Protein AF-A0A960DPL0-F1 (afdb_monomer_lite)

Radius of gyration: 37.32 Å; chains: 1; bounding box: 49×64×107 Å

Foldseek 3Di:
DPDVVVVVVVVVVVVVVVVVVVVVVVVVVVVVVVVCVVPPPVPPPPPPPPPDDDDFDKDWDWDADPVRFTDWIKMWGHDPPVPPDDDIDIDTDPQQQFLCVCVVPDGDGLRNQCVVPNPVSSVNSVVSSVD

pLDDT: mean 84.56, std 13.81, range [49.53, 97.81]

Structure (mmCIF, N/CA/C/O backbone):
data_AF-A0A960DPL0-F1
#
_entry.id   AF-A0A960DPL0-F1
#
loop_
_atom_site.group_PDB
_atom_site.id
_atom_site.type_symbol
_atom_site.label_atom_id
_atom_site.label_alt_id
_atom_site.label_comp_id
_atom_site.label_asym_id
_atom_site.label_entity_id
_atom_site.label_seq_id
_atom_site.pdbx_PDB_ins_code
_atom_site.Cartn_x
_atom_site.Cartn_y
_atom_site.Cartn_z
_atom_site.occupancy
_atom_site.B_iso_or_equiv
_atom_site.auth_seq_id
_atom_site.auth_comp_id
_atom_site.auth_asym_id
_atom_site.auth_atom_id
_atom_site.pdbx_PDB_model_num
ATOM 1 N N . MET A 1 1 ? 31.831 41.879 -81.324 1.00 49.53 1 MET A N 1
ATOM 2 C CA . MET A 1 1 ? 31.033 41.740 -80.081 1.00 49.53 1 MET A CA 1
ATOM 3 C C . MET A 1 1 ? 30.894 40.258 -79.710 1.00 49.53 1 MET A C 1
ATOM 5 O O . MET A 1 1 ? 29.892 39.669 -80.073 1.00 49.53 1 MET A O 1
ATOM 9 N N . THR A 1 2 ? 31.869 39.598 -79.063 1.00 55.31 2 THR A N 1
ATOM 10 C CA . THR A 1 2 ? 31.775 38.115 -78.913 1.00 55.31 2 THR A CA 1
ATOM 11 C C . THR A 1 2 ? 32.452 37.469 -77.694 1.00 55.31 2 THR A C 1
ATOM 13 O O . THR A 1 2 ? 32.285 36.269 -77.491 1.00 55.31 2 THR A O 1
ATOM 16 N N . VAL A 1 3 ? 33.147 38.204 -76.817 1.00 56.88 3 VAL A N 1
ATOM 17 C CA . VAL A 1 3 ? 33.839 37.580 -75.660 1.00 56.88 3 VAL A CA 1
ATOM 18 C C . VAL A 1 3 ? 32.949 37.498 -74.406 1.00 56.88 3 VAL A C 1
ATOM 20 O O . VAL A 1 3 ? 32.953 36.493 -73.695 1.00 56.88 3 VAL A O 1
ATOM 23 N N . LEU A 1 4 ? 32.110 38.511 -74.165 1.00 60.22 4 LEU A N 1
ATOM 24 C CA . LEU A 1 4 ? 31.276 38.614 -72.957 1.00 60.22 4 LEU A CA 1
ATOM 25 C C . LEU A 1 4 ? 30.109 37.607 -72.930 1.00 60.22 4 LEU A C 1
ATOM 27 O O . LEU A 1 4 ? 29.833 37.013 -71.888 1.00 60.22 4 LEU A O 1
ATOM 31 N N . ALA A 1 5 ? 29.453 37.359 -74.069 1.00 62.88 5 ALA A N 1
ATOM 32 C CA . ALA A 1 5 ? 28.344 36.402 -74.162 1.00 62.88 5 ALA A CA 1
ATOM 33 C C . ALA A 1 5 ? 28.810 34.952 -73.937 1.00 62.88 5 ALA A C 1
ATOM 35 O O . ALA A 1 5 ? 28.181 34.201 -73.192 1.00 62.88 5 ALA A O 1
ATOM 36 N N . ARG A 1 6 ? 29.972 34.571 -74.490 1.00 67.94 6 ARG A N 1
ATOM 37 C CA . ARG A 1 6 ? 30.532 33.217 -74.345 1.00 67.94 6 ARG A CA 1
ATOM 38 C C . ARG A 1 6 ? 30.891 32.882 -72.894 1.00 67.94 6 ARG A C 1
ATOM 40 O O . ARG A 1 6 ? 30.614 31.775 -72.434 1.00 67.94 6 ARG A O 1
ATOM 47 N N . ASN A 1 7 ? 31.441 33.847 -72.154 1.00 70.38 7 ASN A N 1
ATOM 48 C CA . ASN A 1 7 ? 31.728 33.673 -70.727 1.00 70.38 7 ASN A CA 1
ATOM 49 C C . ASN A 1 7 ? 30.455 33.570 -69.875 1.00 70.38 7 ASN A C 1
ATOM 51 O O . ASN A 1 7 ? 30.441 32.806 -68.910 1.00 70.38 7 ASN A O 1
ATOM 55 N N . ARG A 1 8 ? 29.374 34.274 -70.241 1.00 74.69 8 ARG A N 1
ATOM 56 C CA . ARG A 1 8 ? 28.073 34.144 -69.565 1.00 74.69 8 ARG A CA 1
ATOM 57 C C . ARG A 1 8 ? 27.475 32.752 -69.754 1.00 74.69 8 ARG A C 1
ATOM 59 O O . ARG A 1 8 ? 27.141 32.123 -68.759 1.00 74.69 8 ARG A O 1
ATOM 66 N N . HIS A 1 9 ? 27.437 32.231 -70.981 1.00 76.69 9 HIS A N 1
ATOM 67 C CA . HIS A 1 9 ? 26.910 30.884 -71.241 1.00 76.69 9 HIS A CA 1
ATOM 68 C C . HIS A 1 9 ? 27.702 29.785 -70.523 1.00 76.69 9 HIS A C 1
ATOM 70 O O . HIS A 1 9 ? 27.099 28.878 -69.954 1.00 76.69 9 HIS A O 1
ATOM 76 N N . ARG A 1 10 ? 29.039 29.894 -70.463 1.00 80.25 10 ARG A N 1
ATOM 77 C CA . ARG A 1 10 ? 29.865 28.972 -69.663 1.00 80.25 10 ARG A CA 1
ATOM 78 C C . ARG A 1 10 ? 29.528 29.036 -68.175 1.00 80.25 10 ARG A C 1
ATOM 80 O O . ARG A 1 10 ? 29.359 27.993 -67.556 1.00 80.25 10 ARG A O 1
ATOM 87 N N . ARG A 1 11 ? 29.397 30.237 -67.604 1.00 83.94 11 ARG A N 1
ATOM 88 C CA . ARG A 1 11 ? 29.036 30.404 -66.186 1.00 83.94 11 ARG A CA 1
ATOM 89 C C . ARG A 1 11 ? 27.641 29.853 -65.882 1.00 83.94 11 ARG A C 1
ATOM 91 O O . ARG A 1 11 ? 27.482 29.162 -64.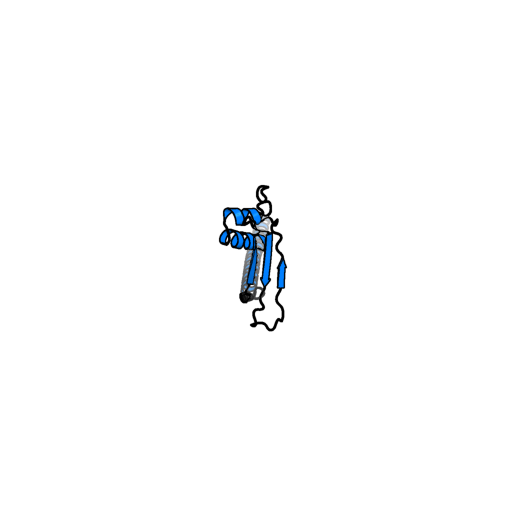884 1.00 83.94 11 ARG A O 1
ATOM 98 N N . THR A 1 12 ? 26.660 30.080 -66.754 1.00 87.06 12 THR A N 1
ATOM 99 C CA . THR A 1 12 ? 25.308 29.517 -66.603 1.00 87.06 12 THR A CA 1
ATOM 100 C C . THR A 1 12 ? 25.314 27.989 -66.685 1.00 87.06 12 THR A C 1
ATOM 102 O O . THR A 1 12 ? 24.677 27.344 -65.859 1.00 87.06 12 THR A O 1
ATOM 105 N N . ALA A 1 13 ? 26.071 27.401 -67.617 1.00 88.88 13 ALA A N 1
ATOM 106 C CA . ALA A 1 13 ? 26.194 25.947 -67.735 1.00 88.88 13 ALA A CA 1
ATOM 107 C C . ALA A 1 13 ? 26.848 25.314 -66.494 1.00 88.88 13 ALA A C 1
ATOM 109 O O . ALA A 1 13 ? 26.383 24.287 -66.008 1.00 88.88 13 ALA A O 1
ATOM 110 N N . VAL A 1 14 ? 27.882 25.957 -65.940 1.00 92.88 14 VAL A N 1
ATOM 111 C CA . VAL A 1 14 ? 28.532 25.508 -64.699 1.00 92.88 14 VAL A CA 1
ATOM 112 C C . VAL A 1 14 ? 27.569 25.588 -63.512 1.00 92.88 14 VAL A C 1
ATOM 114 O O . VAL A 1 14 ? 27.457 24.627 -62.756 1.00 92.88 14 VAL A O 1
ATOM 117 N N . MET A 1 15 ? 26.821 26.686 -63.369 1.00 92.88 15 MET A N 1
ATOM 118 C CA . MET A 1 15 ? 25.834 26.823 -62.289 1.00 92.88 15 MET A CA 1
ATOM 119 C C . MET A 1 15 ? 24.704 25.796 -62.406 1.00 92.88 15 MET A C 1
ATOM 121 O O . MET A 1 15 ? 24.273 25.248 -61.393 1.00 92.88 15 MET A O 1
ATOM 125 N N . LEU A 1 16 ? 24.245 25.493 -63.623 1.00 94.44 16 LEU A N 1
ATOM 126 C CA . LEU A 1 16 ? 23.257 24.440 -63.857 1.00 94.44 16 LEU A CA 1
ATOM 127 C C . LEU A 1 16 ? 23.798 23.068 -63.432 1.00 94.44 16 LEU A C 1
ATOM 129 O O . LEU A 1 16 ? 23.113 22.339 -62.720 1.00 94.44 16 LEU A O 1
ATOM 133 N N . ALA A 1 17 ? 25.035 22.741 -63.813 1.00 94.94 17 ALA A N 1
ATOM 134 C CA . ALA A 1 17 ? 25.665 21.476 -63.446 1.00 94.94 17 ALA A CA 1
ATOM 135 C C . ALA A 1 17 ? 25.798 21.318 -61.924 1.00 94.94 17 ALA A C 1
ATOM 137 O O . ALA A 1 17 ? 25.453 20.268 -61.389 1.00 94.94 17 ALA A O 1
ATOM 138 N N . ILE A 1 18 ? 26.225 22.371 -61.218 1.00 95.81 18 ILE A N 1
ATOM 139 C CA . ILE A 1 18 ? 26.349 22.357 -59.752 1.00 95.81 18 ILE A CA 1
ATOM 140 C C . ILE A 1 18 ? 24.984 22.143 -59.086 1.00 95.81 18 ILE A C 1
ATOM 142 O O . ILE A 1 18 ? 24.874 21.329 -58.171 1.00 95.81 18 ILE A O 1
ATOM 146 N N . ASN A 1 19 ? 23.932 22.818 -59.560 1.00 95.25 19 ASN A N 1
ATOM 147 C CA . ASN A 1 19 ? 22.585 22.653 -59.006 1.00 95.25 19 ASN A CA 1
ATOM 148 C C . ASN A 1 19 ? 22.028 21.244 -59.238 1.00 95.25 19 ASN A C 1
ATOM 150 O O . ASN A 1 19 ? 21.463 20.650 -58.322 1.00 95.25 19 ASN A O 1
ATOM 154 N N . LEU A 1 20 ? 22.225 20.675 -60.430 1.00 96.75 20 LEU A N 1
ATOM 155 C CA . LEU A 1 20 ? 21.822 19.295 -60.708 1.00 96.75 20 LEU A CA 1
ATOM 156 C C . LEU A 1 20 ? 22.556 18.304 -59.798 1.00 96.75 20 LEU A C 1
ATOM 158 O O . LEU A 1 20 ? 21.941 17.387 -59.257 1.00 96.75 20 LEU A O 1
ATOM 162 N N . LEU A 1 21 ? 23.851 18.524 -59.575 1.00 96.94 21 LEU A N 1
ATOM 163 C CA . LEU A 1 21 ? 24.665 17.680 -58.705 1.00 96.94 21 LEU A CA 1
ATOM 164 C C . LEU A 1 21 ? 24.206 17.773 -57.239 1.00 96.94 21 LEU A C 1
ATOM 166 O O . LEU A 1 21 ? 24.118 16.751 -56.559 1.00 96.94 21 LEU A O 1
ATOM 170 N N . ALA A 1 22 ? 23.818 18.966 -56.778 1.00 95.75 22 ALA A N 1
ATOM 171 C CA . ALA A 1 22 ? 23.241 19.164 -55.449 1.00 95.75 22 ALA A CA 1
ATOM 172 C C . ALA A 1 22 ? 21.898 18.430 -55.270 1.00 95.75 22 ALA A C 1
ATOM 174 O O . ALA A 1 22 ? 21.685 17.790 -54.240 1.00 95.75 22 ALA A O 1
ATOM 175 N N . ILE A 1 23 ? 21.016 18.457 -56.278 1.00 97.06 23 ILE A N 1
ATOM 176 C CA . ILE A 1 23 ? 19.733 17.731 -56.244 1.00 97.06 23 ILE A CA 1
ATOM 177 C C . ILE A 1 23 ? 19.967 16.218 -56.146 1.00 97.06 23 ILE A C 1
ATOM 179 O O . ILE A 1 23 ? 19.331 15.546 -55.332 1.00 97.06 23 ILE A O 1
ATOM 183 N N . VAL A 1 24 ? 20.909 15.679 -56.927 1.00 97.19 24 VAL A N 1
ATOM 184 C CA . VAL A 1 24 ? 21.261 14.251 -56.876 1.00 97.19 24 VAL A CA 1
ATOM 185 C C . VAL A 1 24 ? 21.834 13.876 -55.509 1.00 97.19 24 VAL A C 1
ATOM 187 O O . VAL A 1 24 ? 21.447 12.851 -54.950 1.00 97.19 24 VAL A O 1
ATOM 190 N N . ALA A 1 25 ? 22.709 14.709 -54.940 1.00 96.06 25 ALA A N 1
ATOM 191 C CA . ALA A 1 25 ? 23.281 14.471 -53.618 1.00 96.06 25 ALA A CA 1
ATOM 192 C C . ALA A 1 25 ? 22.204 14.452 -52.519 1.00 96.06 25 ALA A C 1
ATOM 194 O O . ALA A 1 25 ? 22.187 13.536 -51.695 1.00 96.06 25 ALA A O 1
ATOM 195 N N . LEU A 1 26 ? 21.269 15.409 -52.541 1.00 96.56 26 LEU A N 1
ATOM 196 C CA . LEU A 1 26 ? 20.142 15.457 -51.605 1.00 96.56 26 LEU A CA 1
ATOM 197 C C . LEU A 1 26 ? 19.248 14.218 -51.725 1.00 96.56 26 LEU A C 1
ATOM 199 O O . LEU A 1 26 ? 18.939 13.580 -50.717 1.00 96.56 26 LEU A O 1
ATOM 203 N N . GLY A 1 27 ? 18.882 13.833 -52.952 1.00 96.06 27 GLY A N 1
ATOM 204 C CA . GLY A 1 27 ? 18.096 12.622 -53.199 1.00 96.06 27 GLY A CA 1
ATOM 205 C C . GLY A 1 27 ? 18.812 11.354 -52.724 1.00 96.06 27 GLY A C 1
ATOM 206 O O . GLY A 1 27 ? 18.204 10.497 -52.081 1.00 96.06 27 GLY A O 1
ATOM 207 N N . GLY A 1 28 ? 20.122 11.262 -52.972 1.00 96.19 28 GLY A N 1
ATOM 208 C CA . GLY A 1 28 ? 20.962 10.148 -52.536 1.00 96.19 28 GLY A CA 1
ATOM 209 C C . GLY A 1 28 ? 21.030 10.014 -51.014 1.00 96.19 28 GLY A C 1
ATOM 210 O O . GLY A 1 28 ? 20.837 8.916 -50.489 1.00 96.19 28 GLY A O 1
ATOM 211 N N . MET A 1 29 ? 21.237 11.123 -50.294 1.00 95.25 29 MET A N 1
ATOM 212 C CA . MET A 1 29 ? 21.241 11.125 -48.825 1.00 95.25 29 MET A CA 1
ATOM 213 C C . MET A 1 29 ? 19.874 10.747 -48.250 1.00 95.25 29 MET A C 1
ATOM 215 O O . MET A 1 29 ? 19.805 9.923 -47.338 1.00 95.25 29 MET A O 1
ATOM 219 N N . GLY A 1 30 ? 18.786 11.282 -48.812 1.00 95.69 30 GLY A N 1
ATOM 220 C CA . GLY A 1 30 ? 17.426 10.935 -48.393 1.00 95.69 30 GLY A CA 1
ATOM 221 C C . GLY A 1 30 ? 17.130 9.442 -48.562 1.00 95.69 30 GLY A C 1
ATOM 222 O O . GLY A 1 30 ? 16.634 8.793 -47.640 1.00 95.69 30 GLY A O 1
ATOM 223 N N . TYR A 1 31 ? 17.509 8.865 -49.705 1.00 96.06 31 TYR A N 1
ATOM 224 C CA . TYR A 1 31 ? 17.334 7.436 -49.964 1.00 96.06 31 TYR A CA 1
ATOM 225 C C . TYR A 1 31 ? 18.187 6.556 -49.035 1.00 96.06 31 TYR A C 1
ATOM 227 O O . TYR A 1 31 ? 17.703 5.544 -48.517 1.00 96.06 31 TYR A O 1
ATOM 235 N N . ALA A 1 32 ? 19.439 6.947 -48.778 1.00 94.31 32 ALA A N 1
ATOM 236 C CA . ALA A 1 32 ? 20.311 6.248 -47.838 1.00 94.31 32 ALA A CA 1
ATOM 237 C C . ALA A 1 32 ? 19.741 6.271 -46.409 1.00 94.31 32 ALA A C 1
ATOM 239 O O . ALA A 1 32 ? 19.672 5.222 -45.767 1.00 94.31 32 ALA A O 1
ATOM 240 N N . GLY A 1 33 ? 19.258 7.431 -45.947 1.00 90.56 33 GLY A N 1
ATOM 241 C CA . GLY A 1 33 ? 18.598 7.582 -44.648 1.00 90.56 33 GLY A CA 1
ATOM 242 C C . GLY A 1 33 ? 17.325 6.741 -44.532 1.00 90.56 33 GLY A C 1
ATOM 243 O O . GLY A 1 33 ? 17.149 6.020 -43.552 1.00 90.56 33 GLY A O 1
ATOM 244 N N . TYR A 1 34 ? 16.479 6.736 -45.567 1.00 92.69 34 TYR A N 1
ATOM 245 C CA . TYR A 1 34 ? 15.283 5.889 -45.620 1.00 92.69 34 TYR A CA 1
ATOM 246 C C . TYR A 1 34 ? 15.618 4.398 -45.484 1.00 92.69 34 TYR A C 1
ATOM 248 O O . TYR A 1 34 ? 15.002 3.675 -44.697 1.00 92.69 34 TYR A O 1
ATOM 256 N N . LYS A 1 35 ? 16.623 3.927 -46.230 1.00 92.50 35 LYS A N 1
ATOM 257 C CA . LYS A 1 35 ? 17.062 2.529 -46.180 1.00 92.50 35 LYS A CA 1
ATOM 258 C C . LYS A 1 35 ? 17.674 2.172 -44.824 1.00 92.50 35 LYS A C 1
ATOM 260 O O . LYS A 1 35 ? 17.456 1.057 -44.353 1.00 92.50 35 LYS A O 1
ATOM 265 N N . ALA A 1 36 ? 18.404 3.098 -44.202 1.00 87.75 36 ALA A N 1
ATOM 266 C CA . ALA A 1 36 ? 18.960 2.928 -42.863 1.00 87.75 36 ALA A CA 1
ATOM 267 C C . ALA A 1 36 ? 17.855 2.811 -41.803 1.00 87.75 36 ALA A C 1
ATOM 269 O O . ALA A 1 36 ? 17.878 1.868 -41.019 1.00 87.75 36 ALA A O 1
ATOM 270 N N . LEU A 1 37 ? 16.844 3.686 -41.840 1.00 85.00 37 LEU A N 1
ATOM 271 C CA . LEU A 1 37 ? 15.698 3.638 -40.926 1.00 85.00 37 LEU A CA 1
ATOM 272 C C . LEU A 1 37 ? 14.888 2.348 -41.077 1.00 85.00 37 LEU A C 1
ATOM 274 O O . LEU A 1 37 ? 14.516 1.735 -40.083 1.00 85.00 37 LEU A O 1
ATOM 278 N N . ARG A 1 38 ? 14.647 1.892 -42.311 1.00 82.00 38 ARG A N 1
ATOM 279 C CA . ARG A 1 38 ? 13.913 0.638 -42.546 1.00 82.00 38 ARG A CA 1
ATOM 280 C C . ARG A 1 38 ? 14.656 -0.616 -42.098 1.00 82.00 38 ARG A C 1
ATOM 282 O O . ARG A 1 38 ? 14.009 -1.607 -41.790 1.00 82.00 38 ARG A O 1
ATOM 289 N N . ARG A 1 39 ? 15.989 -0.590 -42.110 1.00 77.19 39 ARG A N 1
ATOM 290 C CA . ARG A 1 39 ? 16.841 -1.696 -41.641 1.00 77.19 39 ARG A CA 1
ATOM 291 C C . ARG A 1 39 ? 17.236 -1.555 -40.174 1.00 77.19 39 ARG A C 1
ATOM 293 O O . ARG A 1 39 ? 18.005 -2.369 -39.673 1.00 77.19 39 ARG A O 1
ATOM 300 N N . TYR A 1 40 ? 16.761 -0.515 -39.496 1.00 71.06 40 TYR A N 1
ATOM 301 C CA . TYR A 1 40 ? 17.068 -0.295 -38.098 1.00 71.06 40 TYR A CA 1
ATOM 302 C C . TYR A 1 40 ? 16.280 -1.283 -37.231 1.00 71.06 40 TYR A C 1
ATOM 304 O O . TYR A 1 40 ? 15.141 -1.044 -36.841 1.00 71.06 40 TYR A O 1
ATOM 312 N N . GLU A 1 41 ? 16.916 -2.411 -36.925 1.00 64.81 41 GLU A N 1
ATOM 313 C CA . GLU A 1 41 ? 16.411 -3.459 -36.026 1.00 64.81 41 GLU A CA 1
ATOM 314 C C . GLU A 1 41 ? 16.879 -3.260 -34.570 1.00 64.81 41 GLU A C 1
ATOM 316 O O . GLU A 1 41 ? 16.553 -4.058 -33.693 1.00 64.81 41 GLU A O 1
ATOM 321 N N . GLY A 1 42 ? 17.618 -2.178 -34.286 1.00 61.09 42 GLY A N 1
ATOM 322 C CA . GLY A 1 42 ? 18.164 -1.876 -32.955 1.00 61.09 42 GLY A CA 1
ATOM 323 C C . GLY A 1 42 ? 17.098 -1.572 -31.896 1.00 61.09 42 GLY A C 1
ATOM 324 O O . GLY A 1 42 ? 17.348 -1.710 -30.704 1.00 61.09 42 GLY A O 1
ATOM 325 N N . GLY A 1 43 ? 15.887 -1.213 -32.325 1.00 59.53 43 GLY A N 1
ATOM 326 C CA . GLY A 1 43 ? 14.715 -1.059 -31.468 1.00 59.53 43 GLY A CA 1
ATOM 327 C C . GLY A 1 43 ? 13.874 -2.331 -31.404 1.00 59.53 43 GLY A C 1
ATOM 328 O O . GLY A 1 43 ? 12.674 -2.274 -31.671 1.00 59.53 43 GLY A O 1
ATOM 329 N N . LYS A 1 44 ? 14.467 -3.490 -31.094 1.00 59.78 44 LYS A N 1
ATOM 330 C CA . LYS A 1 44 ? 13.672 -4.684 -30.777 1.00 59.78 44 LYS A CA 1
ATOM 331 C C . LYS A 1 44 ? 12.840 -4.338 -29.542 1.00 59.78 44 LYS A C 1
ATOM 333 O O . LYS A 1 44 ? 13.395 -4.155 -28.461 1.00 59.78 44 LYS A O 1
ATOM 338 N N . LYS A 1 45 ? 11.519 -4.192 -29.706 1.00 58.25 45 LYS A N 1
ATOM 339 C CA . LYS A 1 45 ? 10.590 -4.137 -28.573 1.00 58.25 45 LYS A CA 1
ATOM 340 C C . LYS A 1 45 ? 10.823 -5.419 -27.787 1.00 58.25 45 LYS A C 1
ATOM 342 O O . LYS A 1 45 ? 10.436 -6.492 -28.236 1.00 58.25 45 LYS A O 1
ATOM 347 N N . VAL A 1 46 ? 11.541 -5.308 -26.676 1.00 64.31 46 VAL A N 1
ATOM 348 C CA . VAL A 1 46 ? 11.629 -6.392 -25.709 1.00 64.31 46 VAL A CA 1
ATOM 349 C C . VAL A 1 46 ? 10.198 -6.586 -25.250 1.00 64.31 46 VAL A C 1
ATOM 351 O O . VAL A 1 46 ? 9.584 -5.634 -24.756 1.00 64.31 46 VAL A O 1
ATOM 354 N N . ASP A 1 47 ? 9.641 -7.759 -25.527 1.00 66.81 47 ASP A N 1
ATOM 355 C CA . ASP A 1 47 ? 8.328 -8.105 -25.022 1.00 66.81 47 ASP A CA 1
ATOM 356 C C . ASP A 1 47 ? 8.473 -8.119 -23.502 1.00 66.81 47 ASP A C 1
ATOM 358 O O . ASP A 1 47 ? 9.154 -8.972 -22.929 1.00 66.81 47 ASP A O 1
ATOM 362 N N . ARG A 1 48 ? 7.997 -7.052 -22.855 1.00 64.88 48 ARG A N 1
ATOM 363 C CA . ARG A 1 48 ? 8.043 -6.934 -21.403 1.00 64.88 48 ARG A CA 1
ATOM 364 C C . ARG A 1 48 ? 6.987 -7.895 -20.908 1.00 64.88 48 ARG A C 1
ATOM 366 O O . ARG A 1 48 ? 5.825 -7.528 -20.778 1.00 64.88 48 ARG A O 1
ATOM 373 N N . GLN A 1 49 ? 7.399 -9.136 -20.687 1.00 70.56 49 GLN A N 1
ATOM 374 C CA . GLN A 1 49 ? 6.569 -10.106 -20.011 1.00 70.56 49 GLN A CA 1
ATOM 375 C C . GLN A 1 49 ? 6.389 -9.602 -18.580 1.00 70.56 49 GLN A C 1
ATOM 377 O O . GLN A 1 49 ? 7.268 -9.738 -17.731 1.00 70.56 49 GLN A O 1
ATOM 382 N N . PHE A 1 50 ? 5.263 -8.938 -18.341 1.00 63.41 50 PHE A N 1
ATOM 383 C CA . PHE A 1 50 ? 4.816 -8.616 -17.000 1.00 63.41 50 PHE A CA 1
ATOM 384 C C . PHE A 1 50 ? 4.451 -9.941 -16.352 1.00 63.41 50 PHE A C 1
ATOM 386 O O . PHE A 1 50 ? 3.404 -10.514 -16.641 1.00 63.41 50 PHE A O 1
ATOM 393 N N . VAL A 1 51 ? 5.356 -10.463 -15.532 1.00 72.69 51 VAL A N 1
ATOM 394 C CA . VAL A 1 51 ? 5.022 -11.549 -14.621 1.00 72.69 51 VAL A CA 1
ATOM 395 C C . VAL A 1 51 ? 4.334 -10.876 -13.438 1.00 72.69 51 VAL A C 1
ATOM 397 O O . VAL A 1 51 ? 5.016 -10.180 -12.681 1.00 72.69 51 VAL A O 1
ATOM 400 N N . PRO A 1 52 ? 2.999 -10.983 -13.296 1.00 63.78 52 PRO A N 1
ATOM 401 C CA . PRO A 1 52 ? 2.351 -10.484 -12.099 1.00 63.78 52 PRO A CA 1
ATOM 402 C C . PRO A 1 52 ? 2.939 -11.239 -10.910 1.00 63.78 52 PRO A C 1
ATOM 404 O O . PRO A 1 52 ? 3.033 -12.470 -10.923 1.00 63.78 52 PRO A O 1
ATOM 407 N N . LEU A 1 53 ? 3.359 -10.498 -9.888 1.00 61.81 53 LEU A N 1
ATOM 408 C CA . LEU A 1 53 ? 3.642 -11.097 -8.593 1.00 61.81 53 LEU A CA 1
ATOM 409 C C . LEU A 1 53 ? 2.363 -11.807 -8.148 1.00 61.81 53 LEU A C 1
ATOM 411 O O . LEU A 1 53 ? 1.280 -11.220 -8.191 1.00 61.81 53 LEU A O 1
ATOM 415 N N . ALA A 1 54 ? 2.477 -13.084 -7.782 1.00 63.28 54 ALA A N 1
ATOM 416 C CA . ALA A 1 54 ? 1.342 -13.792 -7.212 1.00 63.28 54 ALA A CA 1
ATOM 417 C C . ALA A 1 54 ? 0.875 -13.021 -5.964 1.00 63.28 54 ALA A C 1
ATOM 419 O O . ALA A 1 54 ? 1.734 -12.561 -5.206 1.00 63.28 54 ALA A O 1
ATOM 420 N N . PRO A 1 55 ? -0.441 -12.854 -5.748 1.00 70.56 55 PRO A N 1
ATOM 421 C CA . PRO A 1 55 ? -0.938 -12.160 -4.572 1.00 70.56 55 PRO A CA 1
ATOM 422 C C . PRO A 1 55 ? -0.426 -12.879 -3.325 1.00 70.56 55 PRO A C 1
ATOM 424 O O . PRO A 1 55 ? -0.720 -14.054 -3.103 1.00 70.56 55 PRO A O 1
ATOM 427 N N . THR A 1 56 ? 0.383 -12.178 -2.539 1.00 75.31 56 THR A N 1
ATOM 428 C CA . THR A 1 56 ? 0.862 -12.666 -1.250 1.00 75.31 56 THR A CA 1
ATOM 429 C C . THR A 1 56 ? -0.285 -12.529 -0.255 1.00 75.31 56 THR A C 1
ATOM 431 O O . THR A 1 56 ? -0.738 -11.403 -0.040 1.00 75.31 56 THR A O 1
ATOM 434 N N . PRO A 1 57 ? -0.793 -13.621 0.342 1.00 84.00 57 PRO A N 1
ATOM 435 C CA . PRO A 1 57 ? -1.864 -13.506 1.317 1.00 84.00 57 PRO A CA 1
ATOM 436 C C . PRO A 1 57 ? -1.382 -12.678 2.512 1.00 84.00 57 PRO A C 1
ATOM 438 O O . PRO A 1 57 ? -0.292 -12.903 3.039 1.00 84.00 57 PRO A O 1
ATOM 441 N N . VAL A 1 58 ? -2.189 -11.716 2.940 1.00 88.25 58 VAL A N 1
ATOM 442 C CA . VAL A 1 58 ? -1.905 -10.876 4.105 1.00 88.25 58 VAL A CA 1
ATOM 443 C C . VAL A 1 58 ? -3.059 -10.969 5.092 1.00 88.25 58 VAL A C 1
ATOM 445 O O . VAL A 1 58 ? -4.219 -11.085 4.700 1.00 88.25 58 VAL A O 1
ATOM 448 N N . GLY A 1 59 ? -2.736 -10.939 6.380 1.00 91.25 59 GLY A N 1
ATOM 449 C CA . GLY A 1 59 ? -3.704 -10.805 7.462 1.00 91.25 59 GLY A CA 1
ATOM 450 C C . GLY A 1 59 ? -3.387 -9.569 8.289 1.00 91.25 59 GLY A C 1
ATOM 451 O O . GLY A 1 59 ? -2.220 -9.268 8.521 1.00 91.25 59 GLY A O 1
ATOM 452 N N . MET A 1 60 ? -4.413 -8.868 8.757 1.00 94.56 60 MET A N 1
ATOM 453 C CA . MET A 1 60 ? -4.262 -7.737 9.668 1.00 94.56 60 MET A CA 1
ATOM 454 C C . MET A 1 60 ? -4.867 -8.096 11.023 1.00 94.56 60 MET A C 1
ATOM 456 O O . MET A 1 60 ? -5.990 -8.590 11.095 1.00 94.56 60 MET A O 1
ATOM 460 N N . LEU A 1 61 ? -4.117 -7.840 12.093 1.00 96.12 61 LEU A N 1
ATOM 461 C CA . LEU A 1 61 ? -4.598 -7.881 13.466 1.00 96.12 61 LEU A CA 1
ATOM 462 C C . LEU A 1 61 ? -4.589 -6.457 14.016 1.00 96.12 61 LEU A C 1
ATOM 464 O O . LEU A 1 61 ? -3.542 -5.810 14.060 1.00 96.12 61 LEU A O 1
ATOM 468 N N . ALA A 1 62 ? -5.754 -5.999 14.453 1.00 97.12 62 ALA A N 1
ATOM 469 C CA . ALA A 1 62 ? -5.914 -4.744 15.162 1.00 97.12 62 ALA A CA 1
ATOM 470 C C . ALA A 1 62 ? -6.525 -5.016 16.536 1.00 97.12 62 ALA A C 1
ATOM 472 O O . ALA A 1 62 ? -7.400 -5.872 16.671 1.00 97.12 62 ALA A O 1
ATOM 473 N N . THR A 1 63 ? -6.055 -4.304 17.554 1.00 97.50 63 THR A N 1
ATOM 474 C CA . THR A 1 63 ? -6.599 -4.390 18.914 1.00 97.50 63 THR A CA 1
ATOM 475 C C . THR A 1 63 ? -7.170 -3.048 19.334 1.00 97.50 63 THR A C 1
ATOM 477 O O . THR A 1 63 ? -6.640 -1.997 18.965 1.00 97.50 63 THR A O 1
ATOM 480 N N . VAL A 1 64 ? -8.209 -3.085 20.161 1.00 97.81 64 VAL A N 1
ATOM 481 C CA . VAL A 1 64 ? -8.800 -1.906 20.800 1.00 97.81 64 VAL A CA 1
ATOM 482 C C . VAL A 1 64 ? -8.740 -2.035 22.317 1.00 97.81 64 VAL A C 1
ATOM 484 O O . VAL A 1 64 ? -8.572 -3.140 22.837 1.00 97.81 64 VAL A O 1
ATOM 487 N N . ASP A 1 65 ? -8.811 -0.909 23.018 1.00 97.06 65 ASP A N 1
ATOM 488 C CA . ASP A 1 65 ? -8.966 -0.891 24.472 1.00 97.06 65 ASP A CA 1
ATOM 489 C C . ASP A 1 65 ? -10.438 -1.049 24.903 1.00 97.06 65 ASP A C 1
ATOM 491 O O . ASP A 1 65 ? -11.330 -1.310 24.095 1.00 97.06 65 ASP A O 1
ATOM 495 N N . ASP A 1 66 ? -10.693 -0.908 26.204 1.00 97.62 66 ASP A N 1
ATOM 496 C CA . ASP A 1 66 ? -12.026 -0.969 26.813 1.00 97.62 66 ASP A CA 1
ATOM 497 C C . ASP A 1 66 ? -12.955 0.185 26.396 1.00 97.62 66 ASP A C 1
ATOM 499 O O . ASP A 1 66 ? -14.158 0.134 26.653 1.00 97.62 66 ASP A O 1
ATOM 503 N N . GLN A 1 67 ? -12.410 1.205 25.734 1.00 97.38 67 GLN A N 1
ATOM 504 C CA . GLN A 1 67 ? -13.124 2.372 25.222 1.00 97.38 67 GLN A CA 1
ATOM 505 C C . GLN A 1 67 ? -13.296 2.323 23.696 1.00 97.38 67 GLN A C 1
ATOM 507 O O . GLN A 1 67 ? -13.663 3.336 23.104 1.00 97.38 67 GLN A O 1
ATOM 512 N N . ASP A 1 68 ? -13.029 1.171 23.067 1.00 96.50 68 ASP A N 1
ATOM 513 C CA . ASP A 1 68 ? -13.049 0.979 21.611 1.00 96.50 68 ASP A CA 1
ATOM 514 C C . ASP A 1 68 ? -12.097 1.932 20.866 1.00 96.50 68 ASP A C 1
ATOM 516 O O . ASP A 1 68 ? -12.386 2.446 19.787 1.00 96.50 68 ASP A O 1
ATOM 520 N N . ARG A 1 69 ? -10.925 2.212 21.448 1.00 96.75 69 ARG A N 1
ATOM 521 C CA . ARG A 1 69 ? -9.878 2.998 20.784 1.00 96.75 69 ARG A CA 1
ATOM 522 C C . ARG A 1 69 ? -8.809 2.079 20.235 1.00 96.75 69 ARG A C 1
ATOM 524 O O . ARG A 1 69 ? -8.306 1.210 20.942 1.00 96.75 69 ARG A O 1
ATOM 531 N N . LEU A 1 70 ? -8.408 2.315 18.989 1.00 97.56 70 LEU A N 1
ATOM 532 C CA . LEU A 1 70 ? -7.339 1.564 18.337 1.00 97.56 70 LEU A CA 1
ATOM 533 C C . LEU A 1 70 ? -6.024 1.670 19.125 1.00 97.56 70 LEU A C 1
ATOM 535 O O . LEU A 1 70 ? -5.511 2.766 19.353 1.00 97.56 70 LEU A O 1
ATOM 539 N N . THR A 1 71 ? -5.458 0.524 19.504 1.00 97.00 71 THR A N 1
ATOM 540 C CA . THR A 1 71 ? -4.231 0.441 20.316 1.00 97.00 71 THR A CA 1
ATOM 541 C C . THR A 1 71 ? -3.035 -0.070 19.528 1.00 97.00 71 THR A C 1
ATOM 543 O O . THR A 1 71 ? -1.952 0.500 19.629 1.00 97.00 71 THR A O 1
ATOM 546 N N . THR A 1 72 ? -3.213 -1.122 18.727 1.00 97.06 72 THR A N 1
ATOM 547 C CA . THR A 1 72 ? -2.135 -1.736 17.940 1.00 97.06 72 THR A CA 1
ATOM 548 C C . THR A 1 72 ? -2.661 -2.180 16.587 1.00 97.06 72 THR A C 1
ATOM 550 O O . THR A 1 72 ? -3.785 -2.667 16.495 1.00 97.06 72 THR A O 1
ATOM 553 N N . VAL A 1 73 ? -1.825 -2.055 15.556 1.00 97.56 73 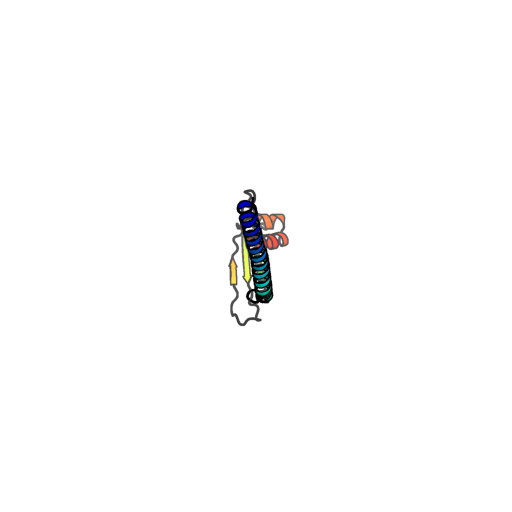VAL A N 1
ATOM 554 C CA . VAL A 1 73 ? -2.041 -2.651 14.235 1.00 97.56 73 VAL A CA 1
ATOM 555 C C . VAL A 1 73 ? -0.805 -3.458 13.860 1.00 97.56 73 VAL A C 1
ATOM 557 O O . VAL A 1 73 ? 0.334 -3.006 13.998 1.00 97.56 73 VAL A O 1
ATOM 560 N N . THR A 1 74 ? -1.012 -4.687 13.407 1.00 96.88 74 THR A N 1
ATOM 561 C CA . THR A 1 74 ? 0.053 -5.581 12.953 1.00 96.88 74 THR A CA 1
ATOM 562 C C . THR A 1 74 ? -0.392 -6.323 11.706 1.00 96.88 74 THR A C 1
ATOM 564 O O . THR A 1 74 ? -1.492 -6.871 11.656 1.00 96.88 74 THR A O 1
ATOM 567 N N . ILE A 1 75 ? 0.482 -6.370 10.708 1.00 94.69 75 ILE A N 1
ATOM 568 C CA . ILE A 1 75 ? 0.240 -7.067 9.449 1.00 94.69 75 ILE A CA 1
ATOM 569 C C . ILE A 1 75 ? 1.114 -8.305 9.395 1.00 94.69 75 ILE A C 1
ATOM 571 O O . ILE A 1 75 ? 2.318 -8.252 9.634 1.00 94.69 75 ILE A O 1
ATOM 575 N N . MET A 1 76 ? 0.492 -9.420 9.055 1.00 91.81 76 MET A N 1
ATOM 576 C CA . MET A 1 76 ? 1.125 -10.706 8.836 1.00 91.81 76 MET A CA 1
ATOM 577 C C . MET A 1 76 ? 1.150 -10.968 7.336 1.00 91.81 76 MET A C 1
ATOM 579 O O . MET A 1 76 ? 0.114 -11.200 6.718 1.00 91.81 76 MET A O 1
ATOM 583 N N . VAL A 1 77 ? 2.341 -10.931 6.754 1.00 88.75 77 VAL A N 1
ATOM 584 C CA . VAL A 1 77 ? 2.582 -11.327 5.368 1.00 88.75 77 VAL A CA 1
ATOM 585 C C . VAL A 1 77 ? 2.793 -12.832 5.358 1.00 88.75 77 VAL A C 1
ATOM 587 O O . VAL A 1 77 ? 3.792 -13.327 5.887 1.00 88.75 77 VAL A O 1
ATOM 590 N N . LEU A 1 78 ? 1.833 -13.563 4.800 1.00 81.12 78 LEU A N 1
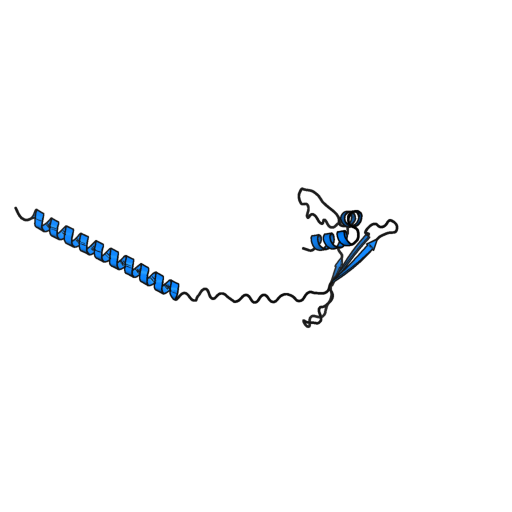ATOM 591 C CA . LEU A 1 78 ? 1.850 -15.017 4.747 1.00 81.12 78 LEU A CA 1
ATOM 592 C C . LEU A 1 78 ? 2.600 -15.475 3.499 1.00 81.12 78 LEU A C 1
ATOM 594 O O . LEU A 1 78 ? 2.487 -14.884 2.430 1.00 81.12 78 LEU A O 1
ATOM 598 N N . ASN A 1 79 ? 3.368 -16.550 3.635 1.00 74.31 79 ASN A N 1
ATOM 599 C CA . ASN A 1 79 ? 4.120 -17.119 2.527 1.00 74.31 79 ASN A CA 1
ATOM 600 C C . ASN A 1 79 ? 3.166 -17.632 1.429 1.00 74.31 79 ASN A C 1
ATOM 602 O O . ASN A 1 79 ? 2.366 -18.528 1.715 1.00 74.31 79 ASN A O 1
ATOM 606 N N . PRO A 1 80 ? 3.254 -17.148 0.177 1.00 62.34 80 PRO A N 1
ATOM 607 C CA . PRO A 1 80 ? 2.621 -17.830 -0.931 1.00 62.34 80 PRO A CA 1
ATOM 608 C C . PRO A 1 80 ? 3.495 -19.047 -1.260 1.00 62.34 80 PRO A C 1
ATOM 610 O O . PRO A 1 80 ? 4.548 -18.911 -1.882 1.00 62.34 80 PRO A O 1
ATOM 613 N N . GLU A 1 81 ? 3.058 -20.248 -0.858 1.00 58.94 81 GLU A N 1
ATOM 614 C CA . GLU A 1 81 ? 3.773 -21.528 -1.065 1.00 58.94 81 GLU A CA 1
ATOM 615 C C . GLU A 1 81 ? 4.286 -21.741 -2.508 1.00 58.94 81 GLU A C 1
ATOM 617 O O . GLU A 1 81 ? 5.217 -22.508 -2.745 1.00 58.94 81 GLU A O 1
ATOM 622 N N . ALA A 1 82 ? 3.716 -21.015 -3.472 1.00 58.75 82 ALA A N 1
ATOM 623 C CA . ALA A 1 82 ? 3.975 -21.094 -4.900 1.00 58.75 82 ALA A CA 1
ATOM 624 C C . ALA A 1 82 ? 5.421 -20.806 -5.361 1.00 58.75 82 ALA A C 1
ATOM 626 O O . ALA A 1 82 ? 5.737 -21.141 -6.500 1.00 58.75 82 ALA A O 1
ATOM 627 N N . GLN A 1 83 ? 6.300 -20.187 -4.556 1.00 60.16 83 GLN A N 1
ATOM 628 C CA . GLN A 1 83 ? 7.609 -19.709 -5.057 1.00 60.16 83 GLN A CA 1
ATOM 629 C C . GLN A 1 83 ? 8.853 -20.236 -4.321 1.00 60.16 83 GLN A C 1
ATOM 631 O O . GLN A 1 83 ? 9.955 -19.752 -4.563 1.00 60.16 83 GLN A O 1
ATOM 636 N N . GLY A 1 84 ? 8.727 -21.227 -3.431 1.00 59.31 84 GLY A N 1
ATOM 637 C CA . GLY A 1 84 ? 9.890 -21.853 -2.773 1.00 59.31 84 GLY A CA 1
ATOM 638 C C . GLY A 1 84 ? 10.652 -20.956 -1.782 1.00 59.31 84 GLY A C 1
ATOM 639 O O . GLY A 1 84 ? 11.593 -21.418 -1.134 1.00 59.31 84 GLY A O 1
ATOM 640 N N . PHE A 1 85 ? 10.232 -19.701 -1.611 1.00 57.66 85 PHE A N 1
ATOM 641 C CA . PHE A 1 85 ? 10.664 -18.846 -0.514 1.00 57.66 85 PHE A CA 1
ATOM 642 C C . PHE A 1 85 ? 10.066 -19.376 0.792 1.00 57.66 85 PHE A C 1
ATOM 644 O O . PHE A 1 85 ? 8.902 -19.762 0.847 1.00 57.66 85 PHE A O 1
ATOM 651 N N . LYS A 1 86 ? 10.876 -19.446 1.850 1.00 63.75 86 LYS A N 1
ATOM 652 C CA . LYS A 1 86 ? 10.434 -19.811 3.201 1.00 63.75 86 LYS A CA 1
ATOM 653 C C . LYS A 1 86 ? 10.503 -18.560 4.063 1.00 63.75 86 LYS A C 1
ATOM 655 O O . LYS A 1 86 ? 11.599 -18.093 4.357 1.00 63.75 86 LYS A O 1
ATOM 660 N N . GLY A 1 87 ? 9.353 -18.026 4.458 1.00 65.81 87 GLY A N 1
ATOM 661 C CA . GLY A 1 87 ? 9.285 -16.900 5.387 1.00 65.81 87 GLY A CA 1
ATOM 662 C C . GLY A 1 87 ? 7.991 -16.108 5.254 1.00 65.81 87 GLY A C 1
ATOM 663 O O . GLY A 1 87 ? 7.505 -15.894 4.149 1.00 65.81 87 GLY A O 1
ATOM 664 N N . GLY A 1 88 ? 7.444 -15.694 6.393 1.00 78.38 88 GLY A N 1
ATOM 665 C CA . GLY A 1 88 ? 6.451 -14.630 6.490 1.00 78.38 88 GLY A CA 1
ATOM 666 C C . GLY A 1 88 ? 7.067 -13.423 7.195 1.00 78.38 88 GLY A C 1
ATOM 667 O O . GLY A 1 88 ? 8.131 -13.543 7.806 1.00 78.38 88 GLY A O 1
ATOM 668 N N . SER A 1 89 ? 6.411 -12.270 7.112 1.00 86.31 89 SER A N 1
ATOM 669 C CA . SER A 1 89 ? 6.842 -11.058 7.816 1.00 86.31 89 SER A CA 1
ATOM 670 C C . SER A 1 89 ? 5.749 -10.575 8.755 1.00 86.31 89 SER A C 1
ATOM 672 O O . SER A 1 89 ? 4.566 -10.685 8.438 1.00 86.31 89 SER A O 1
ATOM 674 N N . ILE A 1 90 ? 6.153 -10.034 9.900 1.00 90.75 90 ILE A N 1
ATOM 675 C CA . ILE A 1 90 ? 5.268 -9.322 10.816 1.00 90.75 90 ILE A CA 1
ATOM 676 C C . ILE A 1 90 ? 5.673 -7.854 10.752 1.00 90.75 90 ILE A C 1
ATOM 678 O O . ILE A 1 90 ? 6.808 -7.505 11.072 1.00 90.75 90 ILE A O 1
ATOM 682 N N . VAL A 1 91 ? 4.749 -7.006 10.313 1.00 92.69 91 VAL A N 1
ATOM 683 C CA . VAL A 1 91 ? 4.954 -5.567 10.166 1.00 92.69 91 VAL A CA 1
ATOM 684 C C . VAL A 1 91 ? 4.089 -4.859 11.195 1.00 92.69 91 VAL A C 1
ATOM 686 O O . VAL A 1 91 ? 2.862 -4.859 11.097 1.00 92.69 91 VAL A O 1
ATOM 689 N N . SER A 1 92 ? 4.727 -4.259 12.194 1.00 95.12 92 SER A N 1
ATOM 690 C CA . SER A 1 92 ? 4.039 -3.397 13.153 1.00 95.12 92 SER A CA 1
ATOM 691 C C . SER A 1 92 ? 3.771 -2.040 12.512 1.00 95.12 92 SER A C 1
ATOM 693 O O . SER A 1 92 ? 4.705 -1.378 12.057 1.00 95.12 92 SER A O 1
ATOM 695 N N . VAL A 1 93 ? 2.511 -1.611 12.507 1.00 95.88 93 VAL A N 1
ATOM 696 C CA . VAL A 1 93 ? 2.111 -0.294 12.003 1.00 95.88 93 VAL A CA 1
ATOM 697 C C . VAL A 1 93 ? 1.747 0.576 13.207 1.00 95.88 93 VAL A C 1
ATOM 699 O O . VAL A 1 93 ? 0.796 0.254 13.924 1.00 95.88 93 VAL A O 1
ATOM 702 N N . PRO A 1 94 ? 2.491 1.663 13.481 1.00 96.12 94 PRO A N 1
ATOM 703 C CA . PRO A 1 94 ? 2.137 2.580 14.556 1.00 96.12 94 PRO A CA 1
ATOM 704 C C . PRO A 1 94 ? 0.732 3.151 14.346 1.00 96.12 94 PRO A C 1
ATOM 706 O O . PRO A 1 94 ? 0.413 3.626 13.262 1.00 96.12 94 PRO A O 1
ATOM 709 N N . VAL A 1 95 ? -0.101 3.175 15.388 1.00 96.19 95 VAL A N 1
ATOM 710 C CA . VAL A 1 95 ? -1.458 3.757 15.294 1.00 96.19 95 VAL A CA 1
ATOM 711 C C . VAL A 1 95 ? -1.444 5.278 15.072 1.00 96.19 95 VAL A C 1
ATOM 713 O O . VAL A 1 95 ? -2.449 5.867 14.687 1.00 96.19 95 VAL A O 1
ATOM 716 N N . SER A 1 96 ? -0.291 5.915 15.290 1.00 94.75 96 SER A N 1
ATOM 717 C CA . SER A 1 96 ? -0.028 7.323 14.990 1.00 94.75 96 SER A CA 1
ATOM 718 C C . SER A 1 96 ? 0.425 7.578 13.548 1.00 94.75 96 SER A C 1
ATOM 720 O O . SER A 1 96 ? 0.698 8.731 13.210 1.00 94.75 96 SER A O 1
ATOM 722 N N . SER A 1 97 ? 0.540 6.536 12.717 1.00 94.19 97 SER A N 1
ATOM 723 C CA . SER A 1 97 ? 0.871 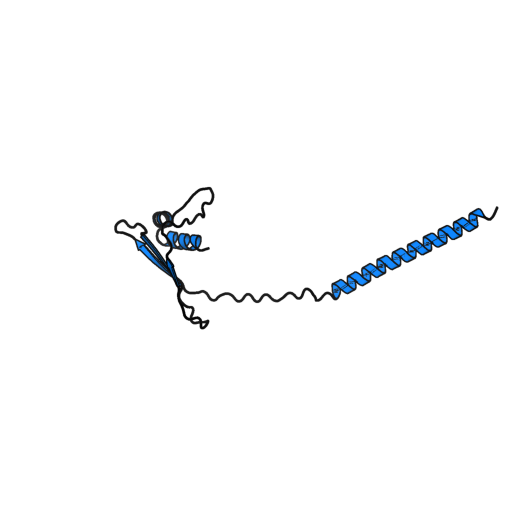6.680 11.299 1.00 94.19 97 SER A CA 1
ATOM 724 C C . SER A 1 97 ? -0.152 7.563 10.601 1.00 94.19 97 SER A C 1
ATOM 726 O O . SER A 1 97 ? -1.356 7.403 10.796 1.00 94.19 97 SER A O 1
ATOM 728 N N . ASP A 1 98 ? 0.358 8.493 9.804 1.00 93.19 98 ASP A N 1
ATOM 729 C CA . ASP A 1 98 ? -0.443 9.451 9.059 1.00 93.19 98 ASP A CA 1
ATOM 730 C C . ASP A 1 98 ? -0.885 8.845 7.728 1.00 93.19 98 ASP A C 1
ATOM 732 O O . ASP A 1 98 ? -0.044 8.483 6.906 1.00 93.19 98 ASP A O 1
ATOM 736 N N . THR A 1 99 ? -2.195 8.753 7.514 1.00 90.62 99 THR A N 1
ATOM 737 C CA . THR A 1 99 ? -2.777 8.245 6.266 1.00 90.62 99 THR A CA 1
ATOM 738 C C . THR A 1 99 ? -2.813 9.305 5.167 1.00 90.62 99 THR A C 1
ATOM 740 O O . THR A 1 99 ? -2.976 8.970 4.001 1.00 90.62 99 THR A O 1
ATOM 743 N N . ALA A 1 100 ? -2.679 10.590 5.513 1.00 84.88 100 ALA A N 1
ATOM 744 C CA . ALA A 1 100 ? -2.747 11.697 4.563 1.00 84.88 100 ALA A CA 1
ATOM 745 C C . ALA A 1 100 ? -1.368 12.130 4.039 1.00 84.88 100 ALA A C 1
ATOM 747 O O . ALA A 1 100 ? -1.295 13.041 3.219 1.00 84.88 100 ALA A O 1
ATOM 748 N N . TYR A 1 101 ? -0.271 11.518 4.505 1.00 79.62 101 TYR A N 1
ATOM 749 C CA . TYR A 1 101 ? 1.111 11.896 4.166 1.00 79.62 101 TYR A CA 1
ATOM 750 C C . TYR A 1 101 ? 1.416 13.402 4.338 1.00 79.62 101 TYR A C 1
ATOM 752 O O . TYR A 1 101 ? 2.276 13.959 3.651 1.00 79.62 101 TYR A O 1
ATOM 760 N N . GLY A 1 102 ? 0.714 14.088 5.242 1.00 70.94 102 GLY A N 1
ATOM 761 C CA . GLY A 1 102 ? 0.816 15.534 5.426 1.00 70.94 102 GLY A CA 1
ATOM 762 C C . GLY A 1 102 ? 0.281 16.376 4.262 1.00 70.94 102 GLY A C 1
ATOM 763 O O . GLY A 1 102 ? 0.624 17.560 4.185 1.00 70.94 102 GLY A O 1
ATOM 764 N N . LEU A 1 103 ? -0.515 15.799 3.351 1.00 74.12 103 LEU A N 1
ATOM 765 C CA . LEU A 1 103 ? -1.184 16.536 2.277 1.00 74.12 103 LEU A CA 1
ATOM 766 C C . LEU A 1 103 ? -2.024 17.672 2.870 1.00 74.12 103 LEU A C 1
ATOM 768 O O . LEU A 1 103 ? -2.695 17.514 3.888 1.00 74.12 103 LEU A O 1
ATOM 772 N N . ASP A 1 104 ? -1.916 18.849 2.255 1.00 73.31 104 ASP A N 1
ATOM 773 C CA . ASP A 1 104 ? -2.562 20.089 2.703 1.00 73.31 104 ASP A CA 1
ATOM 774 C C . ASP A 1 104 ? -2.283 20.469 4.173 1.00 73.31 104 ASP A C 1
ATOM 776 O O . ASP A 1 104 ? -3.035 21.211 4.801 1.00 73.31 104 ASP A O 1
ATOM 780 N N . GLY A 1 105 ? -1.167 19.986 4.734 1.00 77.81 105 GLY A N 1
ATOM 781 C CA . GLY A 1 105 ? -0.773 20.247 6.120 1.00 77.81 105 GLY A CA 1
ATOM 782 C C . GLY A 1 105 ? -1.604 19.492 7.160 1.00 77.81 105 GLY A C 1
ATOM 783 O O . GLY A 1 105 ? -1.428 19.720 8.359 1.00 77.81 105 GLY A O 1
ATOM 78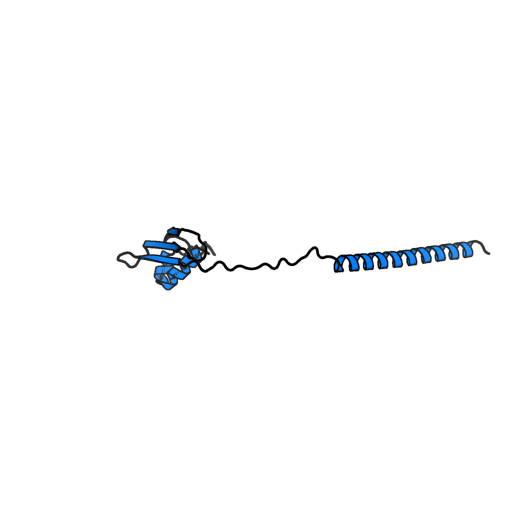4 N N . GLN A 1 106 ? -2.481 18.587 6.726 1.00 79.12 106 GLN A N 1
ATOM 785 C CA . GLN A 1 106 ? -3.323 17.791 7.603 1.00 79.12 106 GLN A CA 1
ATOM 786 C C . GLN A 1 106 ? -2.654 16.444 7.882 1.00 79.12 106 GLN A C 1
ATOM 788 O O . GLN A 1 106 ? -2.166 15.776 6.974 1.00 79.12 106 GLN A O 1
ATOM 793 N N . ARG A 1 107 ? -2.621 16.050 9.157 1.00 85.62 107 ARG A N 1
ATOM 794 C CA . ARG A 1 107 ? -2.244 14.695 9.570 1.00 85.62 107 ARG A CA 1
ATOM 795 C C . ARG A 1 107 ? -3.483 13.980 10.063 1.00 85.62 107 ARG A C 1
ATOM 797 O O . ARG A 1 107 ? -4.140 14.484 10.972 1.00 85.62 107 ARG A O 1
ATOM 804 N N . VAL A 1 108 ? -3.768 12.818 9.492 1.00 92.75 108 VAL A N 1
ATOM 805 C CA . VAL A 1 108 ? -4.903 11.983 9.888 1.00 92.75 108 VAL A CA 1
ATOM 806 C C . VAL A 1 108 ? -4.342 10.658 10.408 1.00 92.75 108 VAL A C 1
ATOM 808 O O . VAL A 1 108 ? -3.895 9.831 9.616 1.00 92.75 108 VAL A O 1
ATOM 811 N N . PRO A 1 109 ? -4.274 10.459 11.738 1.00 94.81 109 PRO A N 1
ATOM 812 C CA . PRO A 1 109 ? -3.739 9.229 12.304 1.00 94.81 109 PRO A CA 1
ATOM 813 C C . PRO A 1 109 ? -4.715 8.061 12.120 1.00 94.81 109 PRO A C 1
ATOM 815 O O . PRO A 1 109 ? -5.933 8.249 12.126 1.00 94.81 109 PRO A O 1
ATOM 818 N N . LEU A 1 110 ? -4.194 6.833 12.073 1.00 96.31 110 LEU A N 1
ATOM 819 C CA . LEU A 1 110 ? -5.016 5.615 11.994 1.00 96.31 110 LEU A CA 1
ATOM 820 C C . LEU A 1 110 ? -6.044 5.496 13.129 1.00 96.31 110 LEU A C 1
ATOM 822 O O . LEU A 1 110 ? -7.119 4.938 12.922 1.00 96.31 110 LEU A O 1
ATOM 826 N N . THR A 1 111 ? -5.753 6.041 14.314 1.00 96.88 111 THR A N 1
ATOM 827 C CA . THR A 1 111 ? -6.724 6.107 15.419 1.00 96.88 111 THR A CA 1
ATOM 828 C C . THR A 1 111 ? -7.977 6.902 15.056 1.00 96.88 111 THR A C 1
ATOM 830 O O . THR A 1 111 ? -9.076 6.487 15.413 1.00 96.88 111 THR A O 1
ATOM 833 N N . GLN A 1 112 ? -7.827 8.017 14.335 1.00 95.69 112 GLN A N 1
ATOM 834 C CA . GLN A 1 112 ? -8.948 8.830 13.868 1.00 95.69 112 GLN A CA 1
ATOM 835 C C . GLN A 1 112 ? -9.708 8.110 12.753 1.00 95.69 112 GLN A C 1
ATOM 837 O O . GLN A 1 112 ? -10.931 8.044 12.794 1.00 95.69 112 GLN A O 1
ATOM 842 N N . VAL A 1 113 ? -8.986 7.506 11.806 1.00 96.12 113 VAL A N 1
ATOM 843 C CA . VAL A 1 113 ? -9.600 6.743 10.710 1.00 96.12 113 VAL A CA 1
ATOM 844 C C . VAL A 1 113 ? -10.449 5.584 11.238 1.00 96.12 113 VAL A C 1
ATOM 846 O O . VAL A 1 113 ? -11.564 5.378 10.763 1.00 96.12 113 VAL A O 1
ATOM 849 N N . TYR A 1 114 ? -9.965 4.859 12.251 1.00 97.44 114 TYR A N 1
ATOM 850 C CA . TYR A 1 114 ? -10.751 3.818 12.917 1.00 97.44 114 TYR A CA 1
ATOM 851 C C . TYR A 1 114 ? -11.954 4.396 13.673 1.00 97.44 114 TYR A C 1
ATOM 853 O O . TYR A 1 114 ? -13.048 3.852 13.578 1.00 97.44 114 TYR A O 1
ATOM 861 N N . ALA A 1 115 ? -11.787 5.512 14.387 1.00 96.81 115 ALA A N 1
ATOM 862 C CA . ALA A 1 115 ? -12.886 6.134 15.126 1.00 96.81 115 ALA A CA 1
ATOM 863 C C . ALA A 1 115 ? -14.027 6.622 14.212 1.00 96.81 115 ALA A C 1
ATOM 865 O O . ALA A 1 115 ? -15.189 6.590 14.608 1.00 96.81 115 ALA A O 1
ATOM 866 N N . GLU A 1 116 ? -13.706 7.073 12.997 1.00 95.94 116 GLU A N 1
ATOM 867 C CA . GLU A 1 116 ? -14.685 7.601 12.039 1.00 95.94 116 GLU A CA 1
ATOM 868 C C . GLU A 1 116 ? -15.262 6.521 11.111 1.00 95.94 116 GLU A C 1
ATOM 870 O O . GLU A 1 116 ? -16.448 6.557 10.785 1.00 95.94 116 GLU A O 1
ATOM 875 N N . GLY A 1 117 ? -14.432 5.570 10.674 1.00 94.50 117 GLY A N 1
ATOM 876 C CA . GLY A 1 117 ? -14.776 4.581 9.647 1.00 94.50 117 GLY A CA 1
ATOM 877 C C . GLY A 1 117 ? -14.805 3.128 10.125 1.00 94.50 117 GLY A C 1
ATOM 878 O O . GLY A 1 117 ? -15.036 2.229 9.316 1.00 94.50 117 GLY A O 1
ATOM 879 N N . GLY A 1 118 ? -14.553 2.874 11.411 1.00 95.38 118 GLY A N 1
ATOM 880 C CA . GLY A 1 118 ? -14.498 1.533 11.984 1.00 95.38 118 GLY A CA 1
ATOM 881 C C . GLY A 1 118 ? -13.459 0.640 11.301 1.00 95.38 118 GLY A C 1
ATOM 882 O O . GLY A 1 118 ? -12.384 1.083 10.890 1.00 95.38 118 GLY A O 1
ATOM 883 N N . VAL A 1 119 ? -13.789 -0.646 11.169 1.00 95.31 119 VAL A N 1
ATOM 884 C CA . VAL A 1 119 ? -12.893 -1.659 10.589 1.00 95.31 119 VAL A CA 1
ATOM 885 C C . VAL A 1 119 ? -12.598 -1.390 9.109 1.00 95.31 119 VAL A C 1
ATOM 887 O O . VAL A 1 119 ? -11.439 -1.454 8.708 1.00 95.31 119 VAL A O 1
ATOM 890 N N . ASP A 1 120 ? -13.608 -1.042 8.309 1.00 95.44 120 ASP A N 1
ATOM 891 C CA . ASP A 1 120 ? -13.435 -0.799 6.867 1.00 95.44 120 ASP A CA 1
ATOM 892 C C . ASP A 1 120 ? -12.596 0.460 6.601 1.00 95.44 120 ASP A C 1
ATOM 894 O O . ASP A 1 120 ? -11.718 0.475 5.727 1.00 95.44 120 ASP A O 1
ATOM 898 N N . GLY A 1 121 ? -12.814 1.505 7.409 1.00 94.88 121 GLY A N 1
ATOM 899 C CA . GLY A 1 121 ? -11.972 2.697 7.415 1.00 94.88 121 GLY A CA 1
ATOM 900 C C . GLY A 1 121 ? -10.527 2.355 7.761 1.00 94.88 121 GLY A C 1
ATOM 901 O O . GLY A 1 121 ? -9.610 2.782 7.062 1.00 94.88 121 GLY A O 1
ATOM 902 N N . LEU A 1 122 ? -10.311 1.534 8.791 1.00 96.44 122 LEU A N 1
ATOM 903 C CA . LEU A 1 122 ? -8.973 1.122 9.209 1.00 96.44 122 LEU A CA 1
ATOM 904 C C . LEU A 1 122 ? -8.228 0.329 8.129 1.00 96.44 122 LEU A C 1
ATOM 906 O O . LEU A 1 122 ? -7.046 0.589 7.919 1.00 96.44 122 LEU A O 1
ATOM 910 N N . VAL A 1 123 ? -8.895 -0.596 7.429 1.00 95.25 123 VAL A N 1
ATOM 911 C CA . VAL A 1 123 ? -8.290 -1.332 6.302 1.00 95.25 123 VAL A CA 1
ATOM 912 C C . VAL A 1 123 ? -7.792 -0.348 5.246 1.00 95.25 123 VAL A C 1
ATOM 914 O O . VAL A 1 123 ? -6.608 -0.352 4.913 1.00 95.25 123 VAL A O 1
ATOM 917 N N . SER A 1 124 ? -8.667 0.558 4.807 1.00 94.00 124 SER A N 1
ATOM 918 C CA . SER A 1 124 ? -8.337 1.568 3.796 1.00 94.00 124 SER A CA 1
ATOM 919 C C . SER A 1 124 ? -7.207 2.498 4.259 1.00 94.00 124 SER A C 1
ATOM 921 O O . SER A 1 124 ? -6.305 2.837 3.495 1.00 94.00 124 SER A O 1
ATOM 923 N N . GLY A 1 125 ? -7.223 2.893 5.535 1.00 94.88 125 GLY A N 1
ATOM 924 C CA . GLY A 1 125 ? -6.191 3.735 6.133 1.00 94.88 125 GLY A CA 1
ATOM 925 C C . GLY A 1 125 ? -4.828 3.050 6.184 1.00 94.88 125 GLY A C 1
ATOM 926 O O . GLY A 1 125 ? -3.818 3.673 5.873 1.00 94.88 125 GLY A O 1
ATOM 927 N N . VAL A 1 126 ? -4.783 1.765 6.539 1.00 95.25 126 VAL A N 1
ATOM 928 C CA . VAL A 1 126 ? -3.540 0.983 6.587 1.00 95.25 126 VAL A CA 1
ATOM 929 C C . VAL A 1 126 ? -2.979 0.748 5.188 1.00 95.25 126 VAL A C 1
ATOM 931 O O . VAL A 1 126 ? -1.774 0.902 4.991 1.00 95.25 126 VAL A O 1
ATOM 934 N N . GLU A 1 127 ? -3.834 0.441 4.211 1.00 92.25 127 GLU A N 1
ATOM 935 C CA . GLU A 1 127 ? -3.435 0.370 2.802 1.00 92.25 127 GLU A CA 1
ATOM 936 C C . GLU A 1 127 ? -2.831 1.697 2.337 1.00 92.25 127 GLU A C 1
ATOM 938 O O . GLU A 1 127 ? -1.766 1.702 1.725 1.00 92.25 127 GLU A O 1
ATOM 943 N N . SER A 1 128 ? -3.443 2.817 2.727 1.00 92.00 128 SER A N 1
ATOM 944 C CA . SER A 1 128 ? -2.933 4.154 2.430 1.00 92.00 128 SER A CA 1
ATOM 945 C C . SER A 1 128 ? -1.641 4.512 3.160 1.00 92.00 128 SER A C 1
ATOM 947 O O . SER A 1 128 ? -1.007 5.461 2.749 1.00 92.00 128 SER A O 1
ATOM 949 N N . VAL A 1 129 ? -1.246 3.848 4.249 1.00 92.00 129 VAL A N 1
ATOM 950 C CA . VAL A 1 129 ? 0.061 4.098 4.902 1.00 92.00 129 VAL A CA 1
ATOM 951 C C . VAL A 1 129 ? 1.179 3.317 4.206 1.00 92.00 129 VAL A C 1
ATOM 953 O O . VAL A 1 129 ? 2.346 3.704 4.271 1.00 92.00 129 VAL A O 1
ATOM 956 N N . LEU A 1 130 ? 0.833 2.187 3.584 1.00 88.81 130 LEU A N 1
ATOM 957 C CA . LEU A 1 130 ? 1.783 1.213 3.043 1.00 88.81 130 LEU A CA 1
ATOM 958 C C . LEU A 1 130 ? 1.904 1.237 1.517 1.00 88.81 130 LEU A C 1
ATOM 960 O O . LEU A 1 130 ? 2.733 0.498 0.980 1.00 88.81 130 LEU A O 1
ATOM 964 N N . SER A 1 131 ? 1.092 2.052 0.841 1.00 83.12 131 SER A N 1
ATOM 965 C CA . SER A 1 131 ? 1.212 2.344 -0.591 1.00 83.12 131 SER A CA 1
ATOM 966 C C . SER A 1 131 ? 2.424 3.216 -0.908 1.00 83.12 131 SER A C 1
ATOM 968 O O . SER A 1 131 ? 3.046 2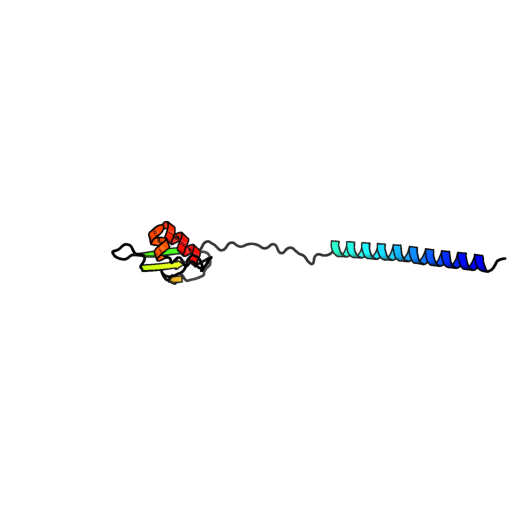.966 -1.964 1.00 83.12 131 SER A O 1
#

Secondary structure (DSSP, 8-state):
--HHHHHHHHHHHHHHHHHHHHHHHHHHHHHHHHHHHHT--S---------PPPPPPEEEEEEE-TTS-EEEEEEEE---GGG-----EEEEE-TT-BSSTTGGG---BHHHHHHHHHHHHHHHHHHHHH-

Sequence (131 aa):
MTVLARNRHRRTAVMLAINLLAIVALGGMGYAGYKALRRYEGGKKVDRQFVPLAPTPVGMLATVDDQDRLTTVTIMVLNPEAQGFKGGSIVSVPVSSDTAYGLDGQRVPLTQVYAEGGVDGLVSGVESVLS